Protein AF-A0A9Q6S0L4-F1 (afdb_monomer_lite)

Organism: NCBI:txid75105

Sequence (120 aa):
MSDLATTLGVSRQSVYNWLNGEQVADENAARLQDLAQAADVLDHEGIAVNAALLKRKFANGRTLMQVAQAGESARDAALVLVQIHRRETAQRERMNARFADRAKTPATADFDLPPSNDQA

Structure (mmCIF, N/CA/C/O backbone):
data_AF-A0A9Q6S0L4-F1
#
_entry.id   AF-A0A9Q6S0L4-F1
#
loop_
_atom_site.group_PDB
_atom_site.id
_atom_site.type_symbol
_atom_site.label_atom_id
_atom_site.label_alt_id
_atom_site.label_comp_id
_atom_site.label_asym_id
_atom_site.label_entity_id
_atom_site.label_seq_id
_atom_site.pdbx_PDB_ins_code
_atom_site.Cartn_x
_atom_site.Cartn_y
_atom_site.Cartn_z
_atom_site.occupancy
_atom_site.B_iso_or_equiv
_atom_site.auth_seq_id
_atom_site.auth_comp_id
_atom_site.auth_asym_id
_atom_site.auth_atom_id
_atom_site.pdbx_PDB_model_num
ATOM 1 N N . MET A 1 1 ? 2.685 -5.986 12.049 1.00 58.53 1 MET A N 1
ATOM 2 C CA . MET A 1 1 ? 1.422 -5.739 12.787 1.00 58.53 1 MET A CA 1
ATOM 3 C C . MET A 1 1 ? 1.279 -4.299 13.267 1.00 58.53 1 MET A C 1
ATOM 5 O O . MET A 1 1 ? 0.222 -3.726 13.047 1.00 58.53 1 MET A O 1
ATOM 9 N N . SER A 1 2 ? 2.322 -3.686 13.853 1.00 75.38 2 SER A N 1
ATOM 10 C CA . SER A 1 2 ? 2.274 -2.260 14.232 1.00 75.38 2 SER A CA 1
ATOM 11 C C . SER A 1 2 ? 1.907 -1.338 13.063 1.00 75.38 2 SER A C 1
ATOM 13 O O . SER A 1 2 ? 1.154 -0.396 13.261 1.00 75.38 2 SER A O 1
ATOM 15 N N . ASP A 1 3 ? 2.384 -1.636 11.854 1.00 85.56 3 ASP A N 1
ATOM 16 C CA . ASP A 1 3 ? 2.192 -0.755 10.696 1.00 85.56 3 ASP A CA 1
ATOM 17 C C . ASP A 1 3 ? 0.746 -0.719 10.185 1.00 85.56 3 ASP A C 1
ATOM 19 O O . ASP A 1 3 ? 0.291 0.329 9.731 1.00 85.56 3 ASP A O 1
ATOM 23 N N . LEU A 1 4 ? -0.003 -1.824 10.303 1.00 89.75 4 LEU A N 1
ATOM 24 C CA . LEU A 1 4 ? -1.423 -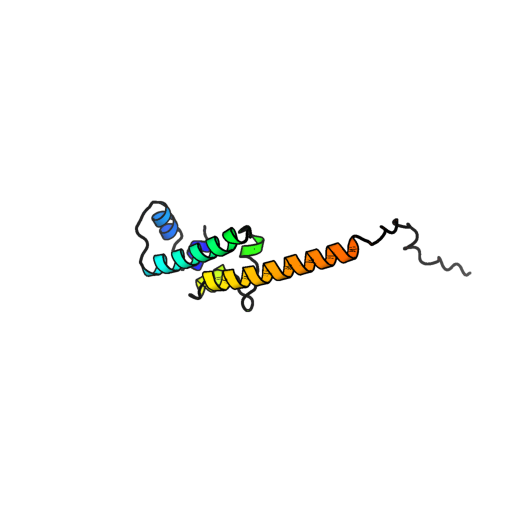1.865 9.930 1.00 89.75 4 LEU A CA 1
ATOM 25 C C . LEU A 1 4 ? -2.256 -0.992 10.874 1.00 89.75 4 LEU A C 1
ATOM 27 O O . LEU A 1 4 ? -3.040 -0.167 10.415 1.00 89.75 4 LEU A O 1
ATOM 31 N N . ALA A 1 5 ? -2.021 -1.124 12.184 1.00 92.44 5 ALA A N 1
ATOM 32 C CA . ALA A 1 5 ? -2.674 -0.298 13.196 1.00 92.44 5 ALA A CA 1
ATOM 33 C C . ALA A 1 5 ? -2.389 1.196 12.962 1.00 92.44 5 ALA A C 1
ATOM 35 O O . ALA A 1 5 ? -3.314 2.002 12.914 1.00 92.44 5 ALA A O 1
ATOM 36 N N . THR A 1 6 ? -1.122 1.551 12.708 1.00 92.88 6 THR A N 1
ATOM 37 C CA . THR A 1 6 ? -0.719 2.927 12.375 1.00 92.88 6 THR A CA 1
ATOM 38 C C . THR A 1 6 ? -1.392 3.442 11.101 1.00 92.88 6 THR A C 1
ATOM 40 O O . THR A 1 6 ? -1.831 4.588 11.061 1.00 92.88 6 THR A O 1
ATOM 43 N N . THR A 1 7 ? -1.490 2.607 10.066 1.00 92.44 7 THR A N 1
ATOM 44 C CA . THR A 1 7 ? -2.081 2.992 8.774 1.00 92.44 7 THR A CA 1
ATOM 45 C C . THR A 1 7 ? -3.577 3.255 8.901 1.00 92.44 7 THR A C 1
ATOM 47 O O . THR A 1 7 ? -4.086 4.236 8.364 1.00 92.44 7 THR A O 1
ATOM 50 N N . LEU A 1 8 ? -4.279 2.413 9.657 1.00 91.94 8 LEU A N 1
ATOM 51 C CA . LEU A 1 8 ? -5.714 2.558 9.890 1.00 91.94 8 LEU A CA 1
ATOM 52 C C . LEU A 1 8 ? -6.044 3.581 10.987 1.00 91.94 8 LEU A C 1
ATOM 54 O O . LEU A 1 8 ? -7.199 3.966 11.120 1.00 91.94 8 LEU A O 1
ATOM 58 N N . GLY A 1 9 ? -5.052 4.073 11.734 1.00 92.56 9 GLY A N 1
ATOM 59 C CA . GLY A 1 9 ? -5.275 5.017 12.833 1.00 92.56 9 GLY A CA 1
ATOM 60 C C . GLY A 1 9 ? -5.949 4.378 14.051 1.00 92.56 9 GLY A C 1
ATOM 61 O O . GLY A 1 9 ? -6.632 5.065 14.803 1.00 92.56 9 GLY A O 1
ATOM 62 N N . VAL A 1 10 ? -5.768 3.069 14.247 1.00 93.75 10 VAL A N 1
ATOM 63 C CA . VAL A 1 10 ? -6.391 2.294 15.332 1.00 93.75 10 VAL A CA 1
ATOM 64 C C . VAL A 1 10 ? -5.352 1.768 16.319 1.00 93.75 10 VAL A C 1
ATOM 66 O O . VAL A 1 10 ? -4.147 1.763 16.060 1.00 93.75 10 VAL A O 1
ATOM 69 N N . SER A 1 11 ? -5.810 1.281 17.473 1.00 94.31 11 SER A N 1
ATOM 70 C CA . SER A 1 11 ? -4.925 0.616 18.429 1.00 94.31 11 SER A CA 1
ATOM 71 C C . SER A 1 11 ? -4.495 -0.763 17.917 1.00 94.31 11 SER A C 1
ATOM 73 O O . SER A 1 11 ? -5.231 -1.442 17.201 1.00 94.31 11 SER A O 1
ATOM 75 N N . ARG A 1 12 ? -3.317 -1.241 18.344 1.00 94.44 12 ARG A N 1
ATOM 76 C CA . ARG A 1 12 ? -2.894 -2.629 18.070 1.00 94.44 12 ARG A CA 1
ATOM 77 C C . ARG A 1 12 ? -3.899 -3.647 18.612 1.00 94.44 12 ARG A C 1
ATOM 79 O O . ARG A 1 12 ? -4.112 -4.671 17.978 1.00 94.44 12 ARG A O 1
ATOM 86 N N . GLN A 1 13 ? -4.528 -3.336 19.749 1.00 93.75 13 GLN A N 1
ATOM 87 C CA . GLN A 1 13 ? -5.569 -4.175 20.338 1.00 93.75 13 GLN A CA 1
ATOM 88 C C . GLN A 1 13 ? -6.771 -4.324 19.405 1.00 93.75 13 GLN A C 1
ATOM 90 O O . GLN A 1 13 ? -7.255 -5.432 19.240 1.00 93.75 13 GLN A O 1
ATOM 95 N N . SER A 1 14 ? -7.184 -3.246 18.731 1.00 94.12 14 SER A N 1
ATOM 96 C CA . SER A 1 14 ? -8.277 -3.299 17.749 1.00 94.12 14 SER A CA 1
ATOM 97 C C . SER A 1 14 ? -7.959 -4.296 16.635 1.00 94.12 14 SER A C 1
ATOM 99 O O . SER A 1 14 ? -8.789 -5.122 16.284 1.00 94.12 14 SER A O 1
ATOM 101 N N . VAL A 1 15 ? -6.716 -4.289 16.142 1.00 93.38 15 VAL A N 1
ATOM 102 C CA . VAL A 1 15 ? -6.273 -5.250 15.122 1.00 93.38 15 VAL A CA 1
ATOM 103 C C . VAL A 1 15 ? -6.289 -6.686 15.654 1.00 93.38 15 VAL A C 1
ATOM 105 O O . VAL A 1 15 ? -6.739 -7.580 14.946 1.00 93.38 15 VAL A O 1
ATOM 108 N N . TYR A 1 16 ? -5.838 -6.930 16.889 1.00 93.88 16 TYR A N 1
ATOM 109 C CA . TYR A 1 16 ? -5.909 -8.270 17.490 1.00 93.88 16 TYR A CA 1
ATOM 110 C C . TYR A 1 16 ? -7.345 -8.758 17.658 1.00 93.88 16 TYR A C 1
ATOM 112 O O . TYR A 1 16 ? -7.641 -9.905 17.343 1.00 93.88 16 TYR A O 1
ATOM 120 N N . ASN A 1 17 ? -8.233 -7.882 18.111 1.00 93.62 17 ASN A N 1
ATOM 121 C CA . ASN A 1 17 ? -9.650 -8.166 18.255 1.00 93.62 17 ASN A CA 1
ATOM 122 C C . ASN A 1 17 ? -10.266 -8.600 16.916 1.00 93.62 17 ASN A C 1
ATOM 124 O O . ASN A 1 17 ? -10.917 -9.639 16.850 1.00 93.62 17 ASN A O 1
ATOM 128 N N . TRP A 1 18 ? -9.979 -7.877 15.829 1.00 94.06 18 TRP A N 1
ATOM 129 C CA . TRP A 1 18 ? -10.452 -8.244 14.489 1.00 94.06 18 TRP A CA 1
ATOM 130 C C . TRP A 1 18 ? -9.900 -9.590 14.016 1.00 94.06 18 TRP A C 1
ATOM 132 O O . TRP A 1 18 ? -10.625 -10.387 13.429 1.00 94.06 18 TRP A O 1
ATOM 142 N N . LEU A 1 19 ? -8.632 -9.884 14.313 1.00 91.00 19 LEU A N 1
ATOM 143 C CA . LEU A 1 19 ? -8.029 -11.185 14.003 1.00 91.00 19 LEU A CA 1
ATOM 144 C C . LEU A 1 19 ? -8.643 -12.333 14.814 1.00 91.00 19 LEU A C 1
ATOM 146 O O . LEU A 1 19 ? -8.649 -13.467 14.345 1.00 91.00 19 LEU A O 1
ATOM 150 N N . ASN A 1 20 ? -9.186 -12.035 15.994 1.00 94.75 20 ASN A N 1
ATOM 151 C CA . ASN A 1 20 ? -9.935 -12.978 16.823 1.00 94.75 20 ASN A CA 1
ATOM 152 C C . ASN A 1 20 ? -11.423 -13.075 16.434 1.00 94.75 20 ASN A C 1
ATOM 154 O O . ASN A 1 20 ? -12.174 -13.794 17.089 1.00 94.75 20 ASN A O 1
ATOM 158 N N . GLY A 1 21 ? -11.851 -12.380 15.374 1.00 91.69 21 GLY A N 1
ATOM 159 C CA . GLY A 1 21 ? -13.214 -12.442 14.846 1.00 91.69 21 GLY A CA 1
ATOM 160 C C . GLY A 1 21 ? -14.174 -11.390 15.403 1.00 91.69 21 GLY A C 1
ATOM 161 O O . GLY A 1 21 ? -15.372 -11.478 15.134 1.00 91.69 21 GLY A O 1
ATOM 162 N N . GLU A 1 22 ? -13.694 -10.393 16.153 1.00 94.19 22 GLU A N 1
ATOM 163 C CA . GLU A 1 22 ? -14.538 -9.248 16.505 1.00 94.19 22 GLU A CA 1
ATOM 164 C C . GLU A 1 22 ? -14.903 -8.426 15.265 1.00 94.19 22 GLU A C 1
ATOM 166 O O . GLU A 1 22 ? -14.119 -8.282 14.322 1.00 94.19 22 GLU A O 1
ATOM 171 N N . GLN A 1 23 ? -16.104 -7.846 15.292 1.00 91.31 23 GLN A N 1
ATOM 172 C CA . GLN A 1 23 ? -16.609 -7.046 14.189 1.00 91.31 23 GLN A CA 1
ATOM 173 C C . GLN A 1 23 ? -15.763 -5.782 13.990 1.00 91.31 23 GLN A C 1
ATOM 175 O O . GLN A 1 23 ? -15.463 -5.030 14.919 1.00 91.31 23 GLN A O 1
ATOM 180 N N . VAL A 1 24 ? -15.401 -5.539 12.735 1.00 92.62 24 VAL A N 1
ATOM 181 C CA . VAL A 1 24 ? -14.713 -4.327 12.302 1.00 92.62 24 VAL A CA 1
ATOM 182 C C . VAL A 1 24 ? -15.762 -3.237 12.072 1.00 92.62 24 VAL A C 1
ATOM 184 O O . VAL A 1 24 ? -16.762 -3.484 11.405 1.00 92.62 24 VAL A O 1
ATOM 187 N N . ALA A 1 25 ? -15.533 -2.030 12.594 1.00 90.88 25 ALA A N 1
ATOM 188 C CA . ALA A 1 25 ? -16.381 -0.876 12.287 1.00 90.88 25 ALA A CA 1
ATOM 189 C C . ALA A 1 25 ? -16.382 -0.575 10.776 1.00 90.88 25 ALA A C 1
ATOM 191 O O . ALA A 1 25 ? -15.329 -0.664 10.145 1.00 90.88 25 ALA A O 1
ATOM 192 N N . ASP A 1 26 ? -17.522 -0.164 10.214 1.00 88.25 26 ASP A N 1
ATOM 193 C CA . ASP A 1 26 ? -17.717 -0.018 8.759 1.00 88.25 26 ASP A CA 1
ATOM 194 C C . ASP A 1 26 ? -16.632 0.830 8.072 1.00 88.25 26 ASP A C 1
ATOM 196 O O . ASP A 1 26 ? -16.109 0.461 7.020 1.00 88.25 26 ASP A O 1
ATOM 200 N N . GLU A 1 27 ? -16.214 1.926 8.711 1.00 87.25 27 GLU A N 1
ATOM 201 C CA . GLU A 1 27 ? -15.135 2.795 8.222 1.00 87.25 27 GLU A CA 1
ATOM 202 C C . GLU A 1 27 ? -13.802 2.043 8.060 1.00 87.25 27 GLU A C 1
ATOM 204 O O . GLU A 1 27 ? -13.089 2.204 7.068 1.00 87.25 27 GLU A O 1
ATOM 209 N N . ASN A 1 28 ? -13.465 1.179 9.020 1.00 92.38 28 ASN A N 1
ATOM 210 C CA . ASN A 1 28 ? -12.254 0.363 8.975 1.00 92.38 28 ASN A CA 1
ATOM 211 C C . ASN A 1 28 ? -12.411 -0.831 8.033 1.00 92.38 28 ASN A C 1
ATOM 213 O O . ASN A 1 28 ? -11.424 -1.251 7.431 1.00 92.38 28 ASN A O 1
ATOM 217 N N . ALA A 1 29 ? -13.629 -1.353 7.869 1.00 93.31 29 ALA A N 1
ATOM 218 C CA . ALA A 1 29 ? -13.915 -2.443 6.946 1.00 93.31 29 ALA A CA 1
ATOM 219 C C . ALA A 1 29 ? -13.657 -2.015 5.495 1.00 93.31 29 ALA A C 1
ATOM 221 O O . ALA A 1 29 ? -12.956 -2.720 4.771 1.00 93.31 29 ALA A O 1
ATOM 222 N N . ALA A 1 30 ? -14.118 -0.823 5.098 1.00 93.31 30 ALA A N 1
ATOM 223 C CA . ALA A 1 30 ? -13.857 -0.276 3.766 1.00 93.31 30 ALA A CA 1
ATOM 224 C C . ALA A 1 30 ? -12.353 -0.080 3.503 1.00 93.31 30 ALA A C 1
ATOM 226 O O . ALA A 1 30 ? -11.839 -0.468 2.454 1.00 93.31 30 ALA A O 1
ATOM 227 N N . ARG A 1 31 ? -11.615 0.463 4.480 1.00 94.25 31 ARG A N 1
ATOM 228 C CA . ARG A 1 31 ? -10.160 0.672 4.361 1.00 94.25 31 ARG A CA 1
ATOM 229 C C . ARG A 1 31 ? -9.377 -0.642 4.334 1.00 94.25 31 ARG A C 1
ATOM 231 O O . ARG A 1 31 ? -8.397 -0.756 3.601 1.00 94.25 31 ARG A O 1
ATOM 238 N N . LEU A 1 32 ? -9.800 -1.643 5.108 1.00 94.44 32 LEU A N 1
ATOM 239 C CA . LEU A 1 32 ? -9.229 -2.991 5.052 1.00 94.44 32 LEU A CA 1
ATOM 240 C C . LEU A 1 32 ? -9.511 -3.665 3.711 1.00 94.44 32 LEU A C 1
ATOM 242 O O . LEU A 1 32 ? -8.619 -4.310 3.170 1.00 94.44 32 LEU A O 1
ATOM 246 N N . GLN A 1 33 ? -10.712 -3.491 3.162 1.00 95.25 33 GLN A N 1
ATOM 247 C CA . GLN A 1 33 ? -11.065 -4.018 1.849 1.00 95.25 33 GLN A CA 1
ATOM 248 C C . GLN A 1 33 ? -10.215 -3.386 0.740 1.00 95.25 33 GLN A C 1
ATOM 250 O O . GLN A 1 33 ? -9.715 -4.105 -0.119 1.00 95.25 33 GLN A O 1
ATOM 255 N N . ASP A 1 34 ? -9.994 -2.073 0.772 1.00 96.81 34 ASP A N 1
ATOM 256 C CA . ASP A 1 34 ? -9.133 -1.381 -0.197 1.00 96.81 34 ASP A CA 1
ATOM 257 C C . ASP A 1 34 ? -7.656 -1.824 -0.082 1.00 96.81 34 ASP A C 1
ATOM 259 O O . ASP A 1 34 ? -6.996 -2.067 -1.094 1.00 96.81 34 ASP A O 1
ATOM 263 N N . LEU A 1 35 ? -7.148 -2.053 1.139 1.00 96.00 35 LEU A N 1
ATOM 264 C CA . LEU A 1 35 ? -5.828 -2.667 1.356 1.00 96.00 35 LEU A CA 1
ATOM 265 C C . LEU A 1 35 ? -5.755 -4.120 0.858 1.00 96.00 35 LEU A C 1
ATOM 267 O O . LEU A 1 35 ? -4.731 -4.517 0.301 1.00 96.00 35 LEU A O 1
ATOM 271 N N . ALA A 1 36 ? -6.813 -4.910 1.046 1.00 95.44 36 ALA A N 1
ATOM 272 C CA . ALA A 1 36 ? -6.885 -6.279 0.540 1.00 95.44 36 ALA A CA 1
ATOM 273 C C . ALA A 1 36 ? -6.862 -6.294 -0.995 1.00 95.44 36 ALA A C 1
ATOM 275 O O . ALA A 1 36 ? -6.049 -6.994 -1.586 1.00 95.44 36 ALA A O 1
ATOM 276 N N . GLN A 1 37 ? -7.639 -5.422 -1.640 1.00 97.75 37 GLN A N 1
ATOM 277 C CA . GLN A 1 37 ? -7.617 -5.265 -3.096 1.00 97.75 37 GLN A CA 1
ATOM 278 C C . GLN A 1 37 ? -6.244 -4.821 -3.616 1.00 97.75 37 GLN A C 1
ATOM 280 O O . GLN A 1 37 ? -5.816 -5.255 -4.683 1.00 97.75 37 GLN A O 1
ATOM 285 N N . ALA A 1 38 ? -5.532 -3.967 -2.878 1.00 97.56 38 ALA A N 1
ATOM 286 C CA . ALA A 1 38 ? -4.157 -3.605 -3.207 1.00 97.56 38 ALA A CA 1
ATOM 287 C C . ALA A 1 38 ? -3.216 -4.821 -3.158 1.00 97.56 38 ALA A C 1
ATOM 289 O O . ALA A 1 38 ? -2.366 -4.969 -4.036 1.00 97.56 38 ALA A O 1
ATOM 290 N N . ALA A 1 39 ? -3.373 -5.696 -2.159 1.00 96.25 39 ALA A N 1
ATOM 291 C CA . ALA A 1 39 ? -2.616 -6.940 -2.066 1.00 96.25 39 ALA A CA 1
ATOM 292 C C . ALA A 1 39 ? -2.949 -7.892 -3.22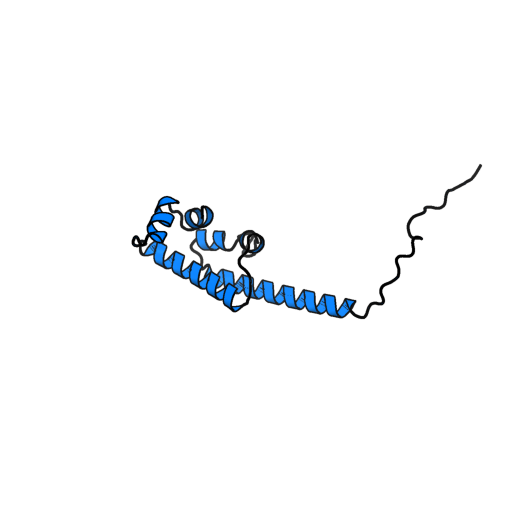6 1.00 96.25 39 ALA A C 1
ATOM 294 O O . ALA A 1 39 ? -2.023 -8.387 -3.863 1.00 96.25 39 ALA A O 1
ATOM 295 N N . ASP A 1 40 ? -4.231 -8.056 -3.563 1.00 97.69 40 ASP A N 1
ATOM 296 C CA . ASP A 1 40 ? -4.682 -8.886 -4.689 1.00 97.69 40 ASP A CA 1
ATOM 297 C C . ASP A 1 40 ? -4.097 -8.402 -6.025 1.00 97.69 40 ASP A C 1
ATOM 299 O O . ASP A 1 40 ? -3.646 -9.200 -6.844 1.00 97.69 40 ASP A O 1
ATOM 303 N N . VAL A 1 41 ? -4.049 -7.081 -6.245 1.00 98.06 41 VAL A N 1
ATOM 304 C CA . VAL A 1 41 ? -3.440 -6.478 -7.446 1.00 98.06 41 VAL A CA 1
ATOM 305 C C . VAL A 1 41 ? -1.949 -6.805 -7.551 1.00 98.06 41 VAL A C 1
ATOM 307 O O . VAL A 1 41 ? -1.454 -7.063 -8.647 1.00 98.06 41 VAL A O 1
ATOM 310 N N . LEU A 1 42 ? -1.219 -6.774 -6.434 1.00 96.94 42 LEU A N 1
ATOM 311 C CA . LEU A 1 42 ? 0.211 -7.086 -6.417 1.00 96.94 42 LEU A CA 1
ATOM 312 C C . LEU A 1 42 ? 0.458 -8.587 -6.613 1.00 96.94 42 LEU A C 1
ATOM 314 O O . LEU A 1 42 ? 1.347 -8.954 -7.382 1.00 96.94 42 LEU A O 1
ATOM 318 N N . ASP A 1 43 ? -0.340 -9.434 -5.964 1.00 97.25 43 ASP A N 1
ATOM 319 C CA . ASP A 1 43 ? -0.240 -10.892 -6.056 1.00 97.25 43 ASP A CA 1
ATOM 320 C C . ASP A 1 43 ? -0.559 -11.400 -7.468 1.00 97.25 43 ASP A C 1
ATOM 322 O O . ASP A 1 43 ? 0.215 -12.168 -8.038 1.00 97.25 43 ASP A O 1
ATOM 326 N N . HIS A 1 44 ? -1.615 -10.867 -8.094 1.00 96.88 44 HIS A N 1
ATOM 327 C CA . HIS A 1 44 ? -1.973 -11.159 -9.487 1.00 96.88 44 HIS A CA 1
ATOM 328 C C . HIS A 1 44 ? -0.814 -10.901 -10.467 1.00 96.88 44 HIS A C 1
ATOM 330 O O . HIS A 1 44 ? -0.667 -11.590 -11.474 1.00 96.88 44 HIS A O 1
ATOM 336 N N . GLU A 1 45 ? 0.029 -9.912 -10.174 1.00 95.62 45 GLU A N 1
ATOM 337 C CA . GLU A 1 45 ? 1.182 -9.533 -10.996 1.00 95.62 45 GLU A CA 1
ATOM 338 C C . GLU A 1 45 ? 2.482 -10.240 -10.578 1.00 95.62 45 GLU A C 1
ATOM 340 O O . GLU A 1 45 ? 3.550 -9.939 -11.112 1.00 95.62 45 GLU A O 1
ATOM 345 N N . GLY A 1 46 ? 2.418 -11.165 -9.614 1.00 94.94 46 GLY A N 1
ATOM 346 C CA . GLY A 1 46 ? 3.579 -11.876 -9.078 1.00 94.94 46 GLY A CA 1
ATOM 347 C C . GLY A 1 46 ? 4.536 -10.982 -8.281 1.00 94.94 46 GLY A C 1
ATOM 348 O O . GLY A 1 46 ? 5.706 -11.328 -8.093 1.00 94.94 46 GLY A O 1
ATOM 349 N N . ILE A 1 47 ? 4.075 -9.816 -7.819 1.00 95.06 47 ILE A N 1
ATOM 350 C CA . ILE A 1 47 ? 4.889 -8.866 -7.062 1.00 95.06 47 ILE A CA 1
ATOM 351 C C . ILE A 1 47 ? 4.831 -9.235 -5.581 1.00 95.06 47 ILE A C 1
ATOM 353 O O . ILE A 1 47 ? 3.888 -8.902 -4.866 1.00 95.06 47 ILE A O 1
ATOM 357 N N . ALA A 1 48 ? 5.893 -9.874 -5.091 1.00 92.81 48 ALA A N 1
ATOM 358 C CA . ALA A 1 48 ? 5.993 -10.256 -3.688 1.00 92.81 48 ALA A CA 1
ATOM 359 C C . ALA A 1 48 ? 5.952 -9.035 -2.749 1.00 92.81 48 ALA A C 1
ATOM 361 O O . ALA A 1 48 ? 6.822 -8.154 -2.793 1.00 92.81 48 ALA A O 1
ATOM 362 N N . VAL A 1 49 ? 4.981 -9.025 -1.833 1.00 90.88 49 VAL A N 1
ATOM 363 C CA . VAL A 1 49 ? 4.882 -8.016 -0.774 1.00 90.88 49 VAL A CA 1
ATOM 364 C C . VAL A 1 49 ? 5.965 -8.275 0.272 1.00 90.88 49 VAL A C 1
ATOM 366 O O . VAL A 1 49 ? 5.832 -9.123 1.150 1.00 90.88 49 VAL A O 1
ATOM 369 N N . ASN A 1 50 ? 7.069 -7.537 0.174 1.00 91.69 50 ASN A N 1
ATOM 370 C CA . ASN A 1 50 ? 8.206 -7.637 1.086 1.00 91.69 50 ASN A CA 1
ATOM 371 C C . ASN A 1 50 ? 8.567 -6.278 1.709 1.00 91.69 50 ASN A C 1
ATOM 373 O O . ASN A 1 50 ? 8.050 -5.225 1.330 1.00 91.69 50 ASN A O 1
ATOM 377 N N . ALA A 1 51 ? 9.497 -6.289 2.667 1.00 89.31 51 ALA A N 1
ATOM 378 C CA . ALA A 1 51 ? 9.910 -5.079 3.376 1.00 89.31 51 ALA A CA 1
ATOM 379 C C . ALA A 1 51 ? 10.477 -3.985 2.449 1.00 89.31 51 ALA A C 1
ATOM 381 O O . ALA A 1 51 ? 10.330 -2.802 2.751 1.00 89.31 51 ALA A O 1
ATOM 382 N N . ALA A 1 52 ? 11.115 -4.354 1.333 1.00 91.62 52 ALA A N 1
ATOM 383 C CA . ALA A 1 52 ? 11.638 -3.389 0.369 1.00 91.62 52 ALA A CA 1
ATOM 384 C C . ALA A 1 52 ? 10.502 -2.697 -0.400 1.00 91.62 52 ALA A C 1
ATOM 386 O O . ALA A 1 52 ? 10.517 -1.474 -0.527 1.00 91.62 52 ALA A O 1
ATOM 387 N N . LEU A 1 53 ? 9.488 -3.453 -0.838 1.00 92.50 53 LEU A N 1
ATOM 388 C CA . LEU A 1 53 ? 8.296 -2.909 -1.488 1.00 92.50 53 LEU A CA 1
ATOM 389 C C . LEU A 1 53 ? 7.528 -1.971 -0.548 1.00 92.50 53 LEU A C 1
ATOM 391 O O . LEU A 1 53 ? 7.193 -0.856 -0.934 1.00 92.50 53 LEU A O 1
ATOM 395 N N . LEU A 1 54 ? 7.313 -2.376 0.708 1.00 91.56 54 LEU A N 1
ATOM 396 C CA . LEU A 1 54 ? 6.568 -1.576 1.690 1.00 91.56 54 LEU A CA 1
ATOM 397 C C . LEU A 1 54 ? 7.266 -0.255 2.056 1.00 91.56 54 LEU A C 1
ATOM 399 O O . LEU A 1 54 ? 6.601 0.732 2.370 1.00 91.56 54 LEU A O 1
ATOM 403 N N . LYS A 1 55 ? 8.603 -0.217 2.002 1.00 93.62 55 LYS A N 1
ATOM 404 C CA . LYS A 1 55 ? 9.408 0.995 2.246 1.00 93.62 55 LYS A CA 1
ATOM 405 C C . LYS A 1 55 ? 9.597 1.855 0.995 1.00 93.62 55 LYS A C 1
ATOM 407 O O . LYS A 1 55 ? 10.089 2.981 1.098 1.00 93.62 55 LYS A O 1
ATOM 412 N N . ARG A 1 56 ? 9.235 1.345 -0.184 1.00 94.75 56 ARG A N 1
ATOM 413 C CA . ARG A 1 56 ? 9.423 2.040 -1.455 1.00 94.75 56 ARG A CA 1
ATOM 414 C C . ARG A 1 56 ? 8.502 3.252 -1.539 1.00 94.75 56 ARG A C 1
ATOM 416 O O . ARG A 1 56 ? 7.286 3.143 -1.409 1.00 94.75 56 ARG A O 1
ATOM 423 N N . LYS A 1 57 ? 9.091 4.407 -1.836 1.00 96.31 57 LYS A N 1
ATOM 424 C CA . LYS A 1 57 ? 8.361 5.636 -2.146 1.00 96.31 57 LYS A CA 1
ATOM 425 C C . LYS A 1 57 ? 8.122 5.727 -3.648 1.00 96.31 57 LYS A C 1
ATOM 427 O O . LYS A 1 57 ? 9.053 5.519 -4.423 1.00 96.31 57 LYS A O 1
ATOM 432 N N . PHE A 1 58 ? 6.894 6.029 -4.054 1.00 95.25 58 PHE A N 1
ATOM 433 C CA . PHE A 1 58 ? 6.532 6.105 -5.477 1.00 95.25 58 PHE A CA 1
ATOM 434 C C . PHE A 1 58 ? 5.420 7.116 -5.783 1.00 95.25 58 PHE A C 1
ATOM 436 O O . PHE A 1 58 ? 5.361 7.623 -6.898 1.00 95.25 58 PHE A O 1
ATOM 443 N N . ALA A 1 59 ? 4.583 7.464 -4.803 1.00 91.50 59 ALA A N 1
ATOM 444 C CA . ALA A 1 59 ? 3.508 8.440 -4.958 1.00 91.50 59 ALA A CA 1
ATOM 445 C C . ALA A 1 59 ? 3.893 9.759 -4.270 1.00 91.50 59 ALA A C 1
ATOM 447 O O . ALA A 1 59 ? 3.597 9.960 -3.093 1.00 91.50 59 ALA A O 1
ATOM 448 N N . ASN A 1 60 ? 4.613 10.638 -4.978 1.00 91.38 60 ASN A N 1
ATOM 449 C CA . ASN A 1 60 ? 5.100 11.925 -4.449 1.00 91.38 60 ASN A CA 1
ATOM 450 C C . ASN A 1 60 ? 5.886 11.780 -3.133 1.00 91.38 60 ASN A C 1
ATOM 452 O O . ASN A 1 60 ? 5.661 12.492 -2.159 1.00 91.38 60 ASN A O 1
ATOM 456 N N . GLY A 1 61 ? 6.788 10.796 -3.080 1.00 94.75 61 GLY A N 1
ATOM 457 C CA . GLY A 1 61 ? 7.591 10.533 -1.885 1.00 94.75 61 GLY A CA 1
ATOM 458 C C . GLY A 1 61 ? 6.873 9.740 -0.786 1.00 94.75 61 GLY A C 1
ATOM 459 O O . GLY A 1 61 ? 7.438 9.594 0.300 1.00 94.75 61 GLY A O 1
ATOM 460 N N . ARG A 1 62 ? 5.678 9.199 -1.056 1.00 96.19 62 ARG A N 1
ATOM 461 C CA . ARG A 1 62 ? 4.920 8.346 -0.130 1.00 96.19 62 ARG A CA 1
ATOM 462 C C . ARG A 1 62 ? 4.998 6.869 -0.499 1.00 96.19 62 ARG A C 1
ATOM 464 O O . ARG A 1 62 ? 5.135 6.519 -1.678 1.00 96.19 62 ARG A O 1
ATOM 471 N N . THR A 1 63 ? 4.931 6.022 0.525 1.00 96.94 63 THR A N 1
ATOM 472 C CA . THR A 1 63 ? 4.764 4.569 0.392 1.00 96.94 63 THR A CA 1
ATOM 473 C C . THR A 1 63 ? 3.292 4.196 0.211 1.00 96.94 63 THR A C 1
ATOM 475 O O . THR A 1 63 ? 2.406 5.015 0.450 1.00 96.94 63 THR A O 1
ATOM 478 N N . LEU A 1 64 ? 3.024 2.940 -0.159 1.00 96.06 64 LEU A N 1
ATOM 479 C CA . LEU A 1 64 ? 1.659 2.422 -0.308 1.00 96.06 64 LEU A CA 1
ATOM 480 C C . LEU A 1 64 ? 0.854 2.581 0.993 1.00 96.06 64 LEU A C 1
ATOM 482 O O . LEU A 1 64 ? -0.260 3.092 0.977 1.00 96.06 64 LEU A O 1
ATOM 486 N N . MET A 1 65 ? 1.464 2.229 2.130 1.00 95.12 65 MET A N 1
ATOM 487 C CA . MET A 1 65 ? 0.830 2.366 3.446 1.00 95.12 65 MET A CA 1
ATOM 488 C C . MET A 1 65 ? 0.543 3.831 3.791 1.00 95.12 65 MET A C 1
ATOM 490 O O . MET A 1 65 ? -0.482 4.129 4.384 1.00 95.12 65 MET A O 1
ATOM 494 N N . GLN A 1 66 ? 1.411 4.767 3.394 1.00 95.88 66 GLN A N 1
ATOM 495 C CA . GLN A 1 66 ? 1.187 6.197 3.631 1.00 95.88 66 GLN A CA 1
ATOM 496 C C . GLN A 1 66 ? 0.064 6.774 2.761 1.00 95.88 66 GLN A C 1
ATOM 498 O O . GLN A 1 66 ? -0.628 7.688 3.199 1.00 95.88 66 GLN A O 1
ATOM 503 N N . VAL A 1 67 ? -0.133 6.245 1.550 1.00 96.50 67 VAL A N 1
ATOM 504 C CA . VAL A 1 67 ? -1.284 6.600 0.705 1.00 96.50 67 VAL A CA 1
ATOM 505 C C . VAL A 1 67 ? -2.580 6.113 1.363 1.00 96.50 67 VAL A C 1
ATOM 507 O O . VAL A 1 67 ? -3.481 6.913 1.599 1.00 96.50 67 VAL A O 1
ATOM 510 N N . ALA A 1 68 ? -2.620 4.848 1.793 1.00 94.81 68 ALA A N 1
ATOM 511 C CA . ALA A 1 68 ? -3.762 4.286 2.520 1.00 94.81 68 ALA A CA 1
ATOM 512 C C . ALA A 1 68 ? -4.042 5.017 3.851 1.00 94.81 68 ALA A C 1
ATOM 514 O O . ALA A 1 68 ? -5.192 5.213 4.259 1.00 94.81 68 ALA A O 1
ATOM 515 N N . GLN A 1 69 ? -2.985 5.457 4.540 1.00 94.56 69 GLN A N 1
ATOM 516 C CA . GLN A 1 69 ? -3.097 6.239 5.769 1.00 94.56 69 GLN A CA 1
ATOM 517 C C . GLN A 1 69 ? -3.744 7.606 5.521 1.00 94.56 69 GLN A C 1
ATOM 519 O O . GLN A 1 69 ? -4.516 8.064 6.359 1.00 94.56 69 GLN A O 1
ATOM 524 N N . ALA A 1 70 ? -3.473 8.228 4.371 1.00 94.38 70 ALA A N 1
ATOM 525 C CA . ALA A 1 70 ? -4.076 9.494 3.962 1.00 94.38 70 ALA A CA 1
ATOM 526 C C . ALA A 1 70 ? -5.548 9.363 3.516 1.00 94.38 70 ALA A C 1
ATOM 528 O O . ALA A 1 70 ? -6.171 10.373 3.200 1.00 94.38 70 ALA A O 1
ATOM 529 N N . GLY A 1 71 ? -6.108 8.146 3.494 1.00 92.19 71 GLY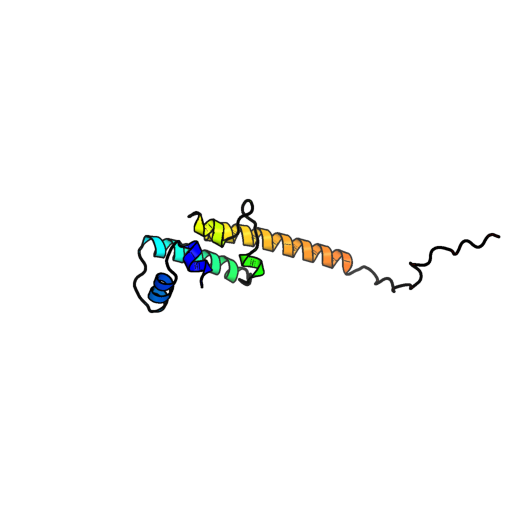 A N 1
ATOM 530 C CA . GLY A 1 71 ? -7.478 7.883 3.039 1.00 92.19 71 GLY A CA 1
ATOM 531 C C . GLY A 1 71 ? -7.626 7.830 1.517 1.00 92.19 71 GLY A C 1
ATOM 532 O O . GLY A 1 71 ? -8.743 7.794 1.011 1.00 92.19 71 GLY A O 1
ATOM 533 N N . GLU A 1 72 ? -6.513 7.825 0.786 1.00 95.12 72 GLU A N 1
ATOM 534 C CA . GLU A 1 72 ? -6.495 7.600 -0.659 1.00 95.12 72 GLU A CA 1
ATOM 535 C C . GLU A 1 72 ? -6.563 6.099 -0.975 1.00 95.12 72 GLU A C 1
ATOM 537 O O . GLU A 1 72 ? -6.190 5.272 -0.140 1.00 95.12 72 GLU A O 1
ATOM 542 N N . SER A 1 73 ? -6.993 5.744 -2.193 1.00 96.25 73 SER A N 1
ATOM 543 C CA . SER A 1 73 ? -7.115 4.337 -2.590 1.00 96.25 73 SER A CA 1
ATOM 544 C C . SER A 1 73 ? -5.749 3.651 -2.679 1.00 96.25 73 SER A C 1
ATOM 546 O O . SER A 1 73 ? -4.915 3.941 -3.545 1.00 96.25 73 SER A O 1
ATOM 548 N N . ALA A 1 74 ? -5.544 2.680 -1.794 1.00 96.88 74 ALA A N 1
ATOM 549 C CA . ALA A 1 74 ? -4.436 1.747 -1.817 1.00 96.88 74 ALA A CA 1
ATOM 550 C C . ALA A 1 74 ? -4.466 0.891 -3.085 1.00 96.88 74 ALA A C 1
ATOM 552 O O . ALA A 1 74 ? -3.408 0.623 -3.656 1.00 96.88 74 ALA A O 1
ATOM 553 N N . ARG A 1 75 ? -5.654 0.494 -3.560 1.00 97.69 75 ARG A N 1
ATOM 554 C CA . ARG A 1 75 ? -5.796 -0.274 -4.802 1.00 97.69 75 ARG A CA 1
ATOM 555 C C . ARG A 1 75 ? -5.239 0.490 -6.003 1.00 97.69 75 ARG A C 1
ATOM 557 O O . ARG A 1 75 ? -4.436 -0.056 -6.760 1.00 97.69 75 ARG A O 1
ATOM 564 N N . ASP A 1 76 ? -5.615 1.754 -6.167 1.00 97.94 76 ASP A N 1
ATOM 565 C CA . ASP A 1 76 ? -5.127 2.565 -7.287 1.00 97.94 76 ASP A CA 1
ATOM 566 C C . ASP A 1 76 ? -3.620 2.825 -7.177 1.00 97.94 76 ASP A C 1
ATOM 568 O O . ASP A 1 76 ? -2.882 2.747 -8.163 1.00 97.94 76 ASP A O 1
ATOM 572 N N . ALA A 1 77 ? -3.122 3.041 -5.961 1.00 97.31 77 ALA A N 1
ATOM 573 C CA . ALA A 1 77 ? -1.692 3.160 -5.712 1.00 97.31 77 ALA A CA 1
ATOM 574 C C . ALA A 1 77 ? -0.923 1.859 -6.025 1.00 97.31 77 ALA A C 1
ATOM 576 O O . ALA A 1 77 ? 0.186 1.913 -6.566 1.00 97.31 77 ALA A O 1
ATOM 577 N N . ALA A 1 78 ? -1.506 0.688 -5.757 1.00 97.56 78 ALA A N 1
ATOM 578 C CA . ALA A 1 78 ? -0.938 -0.599 -6.151 1.00 97.56 78 ALA A CA 1
ATOM 579 C C . ALA A 1 78 ? -0.880 -0.755 -7.677 1.00 97.56 78 ALA A C 1
ATOM 581 O O . ALA A 1 78 ? 0.146 -1.186 -8.202 1.00 97.56 78 ALA A O 1
ATOM 582 N N . LEU A 1 79 ? -1.908 -0.315 -8.411 1.00 97.81 79 LEU A N 1
ATOM 583 C CA . LEU A 1 79 ? -1.871 -0.298 -9.879 1.00 97.81 79 LEU A CA 1
ATOM 584 C C . LEU A 1 79 ? -0.720 0.568 -10.409 1.00 97.81 79 LEU A C 1
ATOM 586 O O . LEU A 1 79 ? -0.029 0.172 -11.350 1.00 97.81 79 LEU A O 1
ATOM 590 N N . VAL A 1 80 ? -0.449 1.718 -9.785 1.00 97.00 80 VAL A N 1
ATOM 591 C CA . VAL A 1 80 ? 0.718 2.546 -10.131 1.00 97.00 80 VAL A CA 1
ATOM 592 C C . VAL A 1 80 ? 2.029 1.798 -9.862 1.00 97.00 80 VAL A C 1
ATOM 594 O O . VAL A 1 80 ? 2.920 1.808 -10.715 1.00 97.00 80 VAL A O 1
ATOM 597 N N . LEU A 1 81 ? 2.151 1.111 -8.722 1.00 96.06 81 LEU A N 1
ATOM 598 C CA . LEU A 1 81 ? 3.319 0.273 -8.420 1.00 96.06 81 LEU A CA 1
ATOM 599 C C . LEU A 1 81 ? 3.532 -0.828 -9.460 1.00 96.06 81 LEU A C 1
ATOM 601 O O . LEU A 1 81 ? 4.667 -1.030 -9.889 1.00 96.06 81 LEU A O 1
ATOM 605 N N . VAL A 1 82 ? 2.464 -1.490 -9.905 1.00 96.81 82 VAL A N 1
ATOM 606 C CA . VAL A 1 82 ? 2.516 -2.495 -10.977 1.00 96.81 82 VAL A CA 1
ATOM 607 C C . VAL A 1 82 ? 3.083 -1.885 -12.257 1.00 96.81 82 VAL A C 1
ATOM 609 O O . VAL A 1 82 ? 3.992 -2.453 -12.864 1.00 96.81 82 VAL A O 1
ATOM 612 N N . GLN A 1 83 ? 2.613 -0.699 -12.658 1.00 96.50 83 GLN A N 1
ATOM 613 C CA . GLN A 1 83 ? 3.137 -0.026 -13.851 1.00 96.50 83 GLN A CA 1
ATOM 614 C C . GLN A 1 83 ? 4.626 0.303 -13.726 1.00 96.50 83 GLN A C 1
ATOM 616 O O . GLN A 1 83 ? 5.379 0.149 -14.690 1.00 96.50 83 GLN A O 1
ATOM 621 N N . ILE A 1 84 ? 5.066 0.739 -12.545 1.00 94.50 84 ILE A N 1
ATOM 622 C CA . ILE A 1 84 ? 6.481 0.996 -12.272 1.00 94.50 84 ILE A CA 1
ATOM 623 C C . ILE A 1 84 ? 7.282 -0.306 -12.368 1.00 94.50 84 ILE A C 1
ATOM 625 O O . ILE A 1 84 ? 8.279 -0.350 -13.086 1.00 94.50 84 ILE A O 1
ATOM 629 N N . HIS A 1 85 ? 6.816 -1.373 -11.719 1.00 93.31 85 HIS A N 1
ATOM 630 C CA . HIS A 1 85 ? 7.488 -2.667 -11.714 1.00 93.31 85 HIS A CA 1
ATOM 631 C C . HIS A 1 85 ? 7.648 -3.237 -13.129 1.00 93.31 85 HIS A C 1
ATOM 633 O O . HIS A 1 85 ? 8.751 -3.604 -13.531 1.00 93.31 85 HIS A O 1
ATOM 639 N N . ARG A 1 86 ? 6.580 -3.218 -13.936 1.00 94.31 86 ARG A N 1
ATOM 640 C CA . ARG A 1 86 ? 6.618 -3.668 -15.337 1.00 94.31 86 ARG A CA 1
ATOM 641 C C . ARG A 1 86 ? 7.649 -2.896 -16.164 1.00 94.31 86 ARG A C 1
ATOM 643 O O . ARG A 1 86 ? 8.391 -3.493 -16.943 1.00 94.31 86 ARG A O 1
ATOM 650 N N . ARG A 1 87 ? 7.731 -1.571 -15.985 1.00 95.12 87 ARG A N 1
ATOM 651 C CA . ARG A 1 87 ? 8.725 -0.731 -16.677 1.00 95.12 87 ARG A CA 1
ATOM 652 C C . ARG A 1 87 ? 10.152 -1.094 -16.272 1.00 95.12 87 ARG A C 1
ATOM 654 O O . ARG A 1 87 ? 11.013 -1.183 -17.143 1.00 95.12 87 ARG A O 1
ATOM 661 N N . GLU A 1 88 ? 10.400 -1.314 -14.986 1.00 93.06 88 GLU A N 1
ATOM 662 C CA . GLU A 1 88 ? 11.723 -1.684 -14.469 1.00 93.06 88 GLU A CA 1
ATOM 663 C C . GLU A 1 88 ? 12.178 -3.051 -14.975 1.00 93.06 88 GLU A C 1
ATOM 665 O O . GLU A 1 88 ? 13.319 -3.195 -15.417 1.00 93.06 88 GLU A O 1
ATOM 670 N N . THR A 1 89 ? 11.281 -4.036 -14.968 1.00 91.88 89 THR A N 1
ATOM 671 C CA . THR A 1 89 ? 11.559 -5.375 -15.495 1.00 91.88 89 THR A CA 1
ATOM 672 C C . THR A 1 89 ? 11.907 -5.306 -16.980 1.00 91.88 89 THR A C 1
ATOM 674 O O . THR A 1 89 ? 12.981 -5.762 -17.371 1.00 91.88 89 THR A O 1
ATOM 677 N N . ALA A 1 90 ? 11.103 -4.607 -17.788 1.00 93.38 90 ALA A N 1
ATOM 678 C CA . ALA A 1 90 ? 11.385 -4.432 -19.213 1.00 93.38 90 ALA A CA 1
ATOM 679 C C . ALA A 1 90 ? 12.712 -3.689 -19.476 1.00 93.38 90 ALA A C 1
ATOM 681 O O . ALA A 1 90 ? 13.440 -4.004 -20.419 1.00 93.38 90 ALA A O 1
ATOM 682 N N . GLN A 1 91 ? 13.057 -2.691 -18.655 1.00 93.06 91 GLN A N 1
ATOM 683 C CA . GLN A 1 91 ? 14.347 -2.001 -18.753 1.00 93.06 91 GLN A CA 1
ATOM 684 C C . GLN A 1 91 ? 15.517 -2.934 -18.425 1.00 93.06 91 GLN A C 1
ATOM 686 O O . GLN A 1 91 ? 16.518 -2.933 -19.145 1.00 93.06 91 GLN A O 1
ATOM 691 N N . ARG A 1 92 ? 15.388 -3.749 -17.373 1.00 91.25 92 ARG A N 1
ATOM 692 C CA . ARG A 1 92 ? 16.410 -4.719 -16.970 1.00 91.25 92 ARG A CA 1
ATOM 693 C C . ARG A 1 92 ? 16.612 -5.802 -18.025 1.00 91.25 92 ARG A C 1
ATOM 695 O O . ARG A 1 92 ? 17.754 -6.108 -18.346 1.00 91.25 92 ARG A O 1
ATOM 702 N N . GLU A 1 93 ? 15.540 -6.330 -18.605 1.00 92.44 93 GLU A N 1
ATOM 703 C CA . GLU A 1 93 ? 15.611 -7.304 -19.700 1.00 92.44 93 GLU A CA 1
ATOM 704 C C . GLU A 1 93 ? 16.346 -6.734 -20.916 1.00 92.44 93 GLU A C 1
ATOM 706 O O . GLU A 1 93 ? 17.276 -7.357 -21.426 1.00 92.44 93 GLU A O 1
ATOM 711 N N . ARG A 1 94 ? 16.006 -5.506 -21.333 1.00 90.69 94 ARG A N 1
ATOM 712 C CA . ARG A 1 94 ? 16.699 -4.815 -22.435 1.00 90.69 94 ARG A CA 1
ATOM 713 C C . ARG A 1 94 ? 18.179 -4.597 -22.140 1.00 90.69 94 ARG A C 1
ATOM 715 O O . ARG A 1 94 ? 19.010 -4.743 -23.033 1.00 90.69 94 ARG A O 1
ATOM 722 N N . MET A 1 95 ? 18.512 -4.221 -20.908 1.00 88.12 95 MET A N 1
ATOM 723 C CA 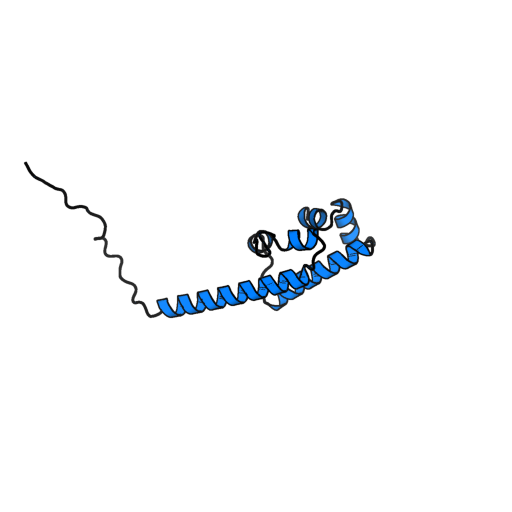. MET A 1 95 ? 19.896 -4.035 -20.479 1.00 88.12 95 MET A CA 1
ATOM 724 C C . MET A 1 95 ? 20.665 -5.360 -20.517 1.00 88.12 95 MET A C 1
ATOM 726 O O . MET A 1 95 ? 21.744 -5.420 -21.098 1.00 88.12 95 MET A O 1
ATOM 730 N N . ASN A 1 96 ? 20.090 -6.426 -19.962 1.00 88.06 96 ASN A N 1
ATOM 731 C CA . ASN A 1 96 ? 20.697 -7.753 -19.963 1.00 88.06 96 ASN A CA 1
ATOM 732 C C . ASN A 1 96 ? 20.906 -8.276 -21.389 1.00 88.06 96 ASN A C 1
ATOM 734 O O . ASN A 1 96 ? 21.986 -8.775 -21.685 1.00 88.06 96 ASN A O 1
ATOM 738 N N . ALA A 1 97 ? 19.9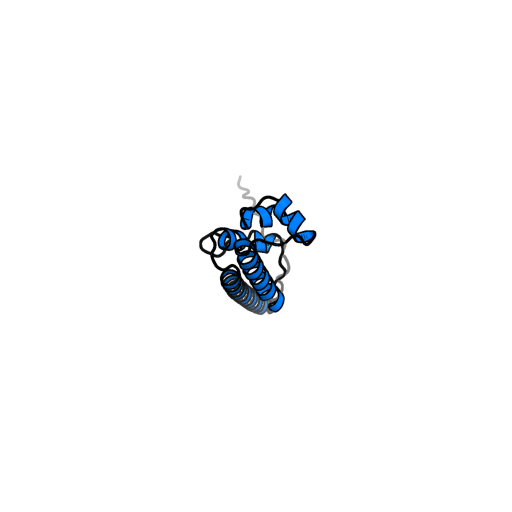33 -8.090 -22.286 1.00 87.25 97 ALA A N 1
ATOM 739 C CA . ALA A 1 97 ? 20.065 -8.463 -23.694 1.00 87.25 97 ALA A CA 1
ATOM 740 C C . ALA A 1 97 ? 21.233 -7.734 -24.380 1.00 87.25 97 ALA A C 1
ATOM 742 O O . ALA A 1 97 ? 22.011 -8.353 -25.095 1.00 87.25 97 ALA A O 1
ATOM 743 N N . ARG A 1 98 ? 21.422 -6.436 -24.102 1.00 83.62 98 ARG A N 1
ATOM 744 C CA . ARG A 1 98 ? 22.552 -5.657 -24.645 1.00 83.62 98 ARG A CA 1
ATOM 745 C C . ARG A 1 98 ? 23.918 -6.134 -24.152 1.00 83.62 98 ARG A C 1
ATOM 747 O O . ARG A 1 98 ? 24.907 -5.951 -24.852 1.00 83.62 98 ARG A O 1
ATOM 754 N N . PHE A 1 99 ? 23.987 -6.697 -22.949 1.00 79.56 99 PHE A N 1
ATOM 755 C CA . PHE A 1 99 ? 25.237 -7.196 -22.373 1.00 79.56 99 PHE A CA 1
ATOM 756 C C . PHE A 1 99 ? 25.468 -8.695 -22.603 1.00 79.56 99 PHE A C 1
ATOM 758 O O . PHE A 1 99 ? 26.583 -9.153 -22.364 1.00 79.56 99 PHE A O 1
ATOM 765 N N . ALA A 1 100 ? 24.471 -9.447 -23.078 1.00 76.44 100 ALA A N 1
ATOM 766 C CA . ALA A 1 100 ? 24.590 -10.882 -23.342 1.00 76.44 100 ALA A CA 1
ATOM 767 C C . ALA A 1 100 ? 25.611 -11.199 -24.450 1.00 76.44 100 ALA A C 1
ATOM 769 O O . ALA A 1 100 ? 26.359 -12.165 -24.325 1.00 76.44 100 ALA A O 1
ATOM 770 N N . ASP A 1 101 ? 25.708 -10.341 -25.470 1.00 68.94 101 ASP A N 1
ATOM 771 C CA . ASP A 1 101 ? 26.642 -10.505 -26.596 1.00 68.94 101 ASP A CA 1
ATOM 772 C C . ASP A 1 101 ? 28.034 -9.903 -26.334 1.00 68.94 101 ASP A C 1
ATOM 774 O O . ASP A 1 101 ? 28.927 -9.961 -27.184 1.00 68.94 101 ASP A O 1
ATOM 778 N N . ARG A 1 102 ? 28.264 -9.308 -25.155 1.00 67.50 102 ARG A N 1
ATOM 779 C CA . ARG A 1 102 ? 29.576 -8.750 -24.818 1.00 67.50 102 ARG A CA 1
ATOM 780 C C . ARG A 1 102 ? 30.510 -9.879 -24.386 1.00 67.50 102 ARG A C 1
ATOM 782 O O . ARG A 1 102 ? 30.354 -10.436 -23.300 1.00 67.50 102 ARG A O 1
ATOM 789 N N . ALA A 1 103 ? 31.536 -10.159 -25.192 1.00 62.00 103 ALA A N 1
ATOM 790 C CA . ALA A 1 103 ? 32.649 -11.010 -24.778 1.00 62.00 103 ALA A CA 1
ATOM 791 C C . ALA A 1 103 ? 33.199 -10.507 -23.432 1.00 62.00 103 ALA A C 1
ATOM 793 O O . ALA A 1 103 ? 33.561 -9.332 -23.306 1.00 62.00 103 ALA A O 1
ATOM 794 N N . LYS A 1 104 ? 33.230 -11.379 -22.414 1.00 63.78 104 LYS A N 1
ATOM 795 C CA . LYS A 1 104 ? 33.853 -11.061 -21.125 1.00 63.78 104 LYS A CA 1
ATOM 796 C C . LYS A 1 104 ? 35.311 -10.720 -21.397 1.00 63.78 104 LYS A C 1
ATOM 798 O O . LYS A 1 104 ? 36.099 -11.606 -21.712 1.00 63.78 104 LYS A O 1
ATOM 803 N N . THR A 1 105 ? 35.659 -9.442 -21.300 1.00 59.06 105 THR A N 1
ATOM 804 C CA . THR A 1 105 ? 37.056 -9.026 -21.317 1.00 59.06 105 THR A CA 1
ATOM 805 C C . THR A 1 105 ? 37.710 -9.690 -20.103 1.00 59.06 105 THR A C 1
ATOM 807 O O . THR A 1 105 ? 37.229 -9.467 -18.987 1.00 59.06 105 THR A O 1
ATOM 810 N N . PRO A 1 106 ? 38.714 -10.568 -20.281 1.00 59.66 106 PRO A N 1
ATOM 811 C CA . PRO A 1 106 ? 39.439 -11.111 -19.144 1.00 59.66 106 PRO A CA 1
ATOM 812 C C . PRO A 1 106 ? 40.017 -9.935 -18.358 1.00 59.66 106 PRO A C 1
ATOM 814 O O . PRO A 1 106 ? 40.452 -8.949 -18.953 1.00 59.66 106 PRO A O 1
ATOM 817 N N . ALA A 1 107 ? 39.968 -10.014 -17.030 1.00 58.47 107 ALA A N 1
ATOM 818 C CA . ALA A 1 107 ? 40.575 -9.008 -16.174 1.00 58.47 107 ALA A CA 1
ATOM 819 C C . ALA A 1 107 ? 42.089 -9.017 -16.425 1.00 58.47 107 ALA A C 1
ATOM 821 O O . ALA A 1 107 ? 42.813 -9.843 -15.878 1.00 58.47 107 ALA A O 1
ATOM 822 N N . THR A 1 108 ? 42.567 -8.144 -17.307 1.00 58.06 108 THR A N 1
ATOM 823 C CA . THR A 1 108 ? 43.991 -7.868 -17.438 1.00 58.06 108 THR A CA 1
ATOM 824 C C . THR A 1 108 ? 44.401 -7.099 -16.194 1.00 58.06 108 THR A C 1
ATOM 826 O O . THR A 1 108 ? 43.921 -5.990 -15.967 1.00 58.06 108 THR A O 1
ATOM 829 N N . ALA A 1 109 ? 45.269 -7.706 -15.385 1.00 58.09 109 ALA A N 1
ATOM 830 C CA . ALA A 1 109 ? 45.849 -7.165 -14.153 1.00 58.09 109 ALA A CA 1
ATOM 831 C C . ALA A 1 109 ? 46.755 -5.928 -14.366 1.00 58.09 109 ALA A C 1
ATOM 833 O O . ALA A 1 109 ? 47.588 -5.624 -13.525 1.00 58.09 109 ALA A O 1
ATOM 834 N N . ASP A 1 110 ? 46.596 -5.227 -15.487 1.00 55.84 110 ASP A N 1
ATOM 835 C CA . ASP A 1 110 ? 47.501 -4.193 -15.992 1.00 55.84 110 ASP A CA 1
ATOM 836 C C . ASP A 1 110 ? 46.834 -2.807 -16.009 1.00 55.84 110 ASP A C 1
ATOM 838 O O . ASP A 1 110 ? 47.141 -1.958 -16.838 1.00 55.84 110 ASP A O 1
ATOM 842 N N . PHE A 1 111 ? 45.834 -2.595 -15.143 1.00 58.66 111 PHE A N 1
ATOM 843 C CA . PHE A 1 111 ? 45.099 -1.326 -15.077 1.00 58.66 111 PHE A CA 1
ATOM 844 C C . PHE A 1 111 ? 45.422 -0.477 -13.845 1.00 58.66 111 PHE A C 1
ATOM 846 O O . PHE A 1 111 ? 44.710 0.486 -13.587 1.00 58.66 111 PHE A O 1
ATOM 853 N N . ASP A 1 112 ? 46.470 -0.784 -13.078 1.00 60.44 112 ASP A N 1
ATOM 854 C CA . ASP A 1 112 ? 46.819 0.092 -11.955 1.00 60.44 112 ASP A CA 1
ATOM 855 C C . ASP A 1 112 ? 48.298 0.026 -11.569 1.00 60.44 112 ASP A C 1
ATOM 857 O O . ASP A 1 112 ? 48.667 -0.539 -10.544 1.00 60.44 112 ASP A O 1
ATOM 861 N N . LEU A 1 113 ? 49.165 0.613 -12.396 1.00 56.66 113 LEU A N 1
ATOM 862 C CA . LEU A 1 113 ? 50.471 1.086 -11.939 1.00 56.66 113 LEU A CA 1
ATOM 863 C C . LEU A 1 113 ? 50.773 2.442 -12.599 1.00 56.66 113 LEU A C 1
ATOM 865 O O . LEU A 1 113 ? 50.985 2.491 -13.814 1.00 56.66 113 LEU A O 1
ATOM 869 N N . PRO A 1 114 ? 50.805 3.562 -11.851 1.00 61.56 114 PRO A N 1
ATOM 870 C CA . PRO A 1 114 ? 51.422 4.779 -12.362 1.00 61.56 114 PRO A CA 1
ATOM 871 C C . PRO A 1 114 ? 52.917 4.509 -12.616 1.00 61.56 114 PRO A C 1
ATOM 873 O O . PRO A 1 114 ? 53.550 3.830 -11.801 1.00 61.56 114 PRO A O 1
ATOM 876 N N . PRO A 1 115 ? 53.509 5.014 -13.716 1.00 61.31 115 PRO A N 1
ATOM 877 C CA . PRO A 1 115 ? 54.931 4.823 -13.969 1.00 61.31 115 PRO A CA 1
ATOM 878 C C . PRO A 1 115 ? 55.730 5.472 -12.834 1.00 61.31 115 PRO A C 1
ATOM 880 O O . PRO A 1 115 ? 55.596 6.671 -12.579 1.00 61.31 115 PRO A O 1
ATOM 883 N N . SER A 1 116 ? 56.544 4.676 -12.136 1.00 58.72 116 SER A N 1
ATOM 884 C CA . SER A 1 116 ? 57.526 5.181 -11.179 1.00 58.72 116 SER A CA 1
ATOM 885 C C . SER A 1 116 ? 58.469 6.125 -11.918 1.00 58.72 116 SER A C 1
ATOM 887 O O . SER A 1 116 ? 59.256 5.703 -12.763 1.00 58.72 116 SER A O 1
ATOM 889 N N . ASN A 1 117 ? 58.332 7.418 -11.646 1.00 58.75 117 ASN A N 1
ATOM 890 C CA . ASN A 1 117 ? 59.170 8.444 -12.237 1.00 58.75 117 ASN A CA 1
ATOM 891 C C . ASN A 1 117 ? 60.513 8.455 -11.490 1.00 58.75 117 ASN A C 1
ATOM 893 O O . ASN A 1 117 ? 60.616 9.054 -10.423 1.00 58.75 117 ASN A O 1
ATOM 897 N N . ASP A 1 118 ? 61.506 7.755 -12.037 1.00 62.00 118 ASP A N 1
ATOM 898 C CA . ASP A 1 118 ? 62.901 7.783 -11.584 1.0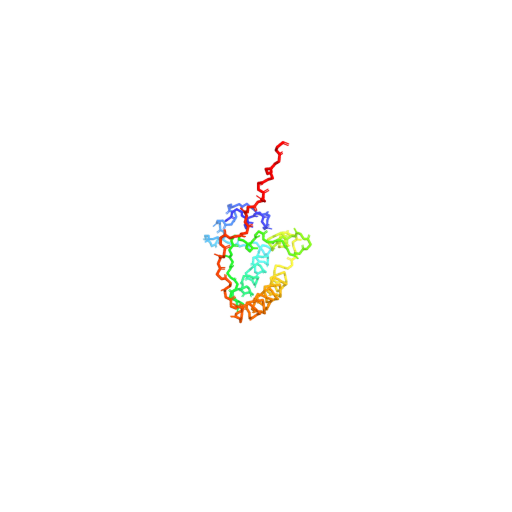0 62.00 118 ASP A CA 1
ATOM 899 C C . ASP A 1 118 ? 63.696 8.804 -12.422 1.00 62.00 118 ASP A C 1
ATOM 901 O O . ASP A 1 118 ? 64.046 8.557 -13.580 1.00 62.00 118 ASP A O 1
ATOM 905 N N . GLN A 1 119 ? 63.966 9.969 -11.834 1.00 51.88 119 GLN A N 1
ATOM 906 C CA . GLN A 1 119 ? 65.009 10.935 -12.221 1.00 51.88 119 GLN A CA 1
ATOM 907 C C . GLN A 1 119 ? 65.406 11.639 -10.902 1.00 51.88 119 GLN A C 1
ATOM 909 O O . GLN A 1 119 ? 64.564 12.312 -10.308 1.00 51.88 119 GLN A O 1
ATOM 914 N N . ALA A 1 120 ? 66.499 11.237 -10.242 1.00 48.25 120 ALA A N 1
ATOM 915 C CA . ALA A 1 120 ? 67.885 11.689 -10.455 1.00 48.25 120 ALA A CA 1
ATOM 916 C C . ALA A 1 120 ? 68.112 13.156 -10.054 1.00 48.25 120 ALA A C 1
ATOM 918 O O . ALA A 1 120 ? 67.560 14.050 -10.732 1.00 48.25 120 ALA A O 1
#

Radius of gyration: 24.27 Å; chains: 1; bounding box: 86×25×47 Å

Secondary structure (DSSP, 8-state):
-HHHHHHHT--HHHHHHHHTTPPPPHHHHHHHHHHHHHHHHHHHTT----HHHHH---BTTB-HHHHHHTTS-HHHHHHHHHHHHHHHHHHHHHHHHHHHTS------S-S---------

pLDDT: mean 87.36, std 13.5, range [48.25, 98.06]

Foldseek 3Di:
DVLLCLLLVHDPVLVVCVVVPDDDDPSSVVLVVLVVLLVVLCVVLVNDDDPVQQCDQDPVRDHLSVCSSVVHRSNVVSVSVSVVVVVVVVVVVVVCVVCVPDDPDPPDPPPDDDPPDDDD